Protein AF-A0AAV8WR14-F1 (afdb_monomer_lite)

Foldseek 3Di:
DDDDDDDDDDDDDDDDDDDDDDDDDDDDDDDDDPDDPPVVVVVVVVVVVVVVVPPPPDPPDDDPVLLVVLVVCVVVVHDLVVSCVVSVHDSVVSVVSVVVVVVCVVVPPPDDDVCPVVVVCVVVVNDDDPPPDPPPPPPVVVCVVVVVPD

pLDDT: mean 70.25, std 21.2, range [31.59, 96.5]

InterPro domains:
  IPR007889 DNA binding HTH domain, Psq-type [PF04218] (56-103)
  IPR009057 Homedomain-like superfamily [SSF46689] (56-104)
  IPR050863 Centromere and Transposable Element-Derived Protein [PTHR19303] (62-144)

Radius of gyration: 38.02 Å; chains: 1; bounding box: 43×74×112 Å

Secondary structure (DSSP, 8-state):
-----------------------S------------THHHHHHHHHHHHHHHHHSPPP-----HHHHHHHHHHHHTT--HHHHHHHHT--HHHHHHHHHHHHHHTT-------TTHHHHHHHHTT-------S------GGGGHHHHTT-

Organism: NCBI:txid1586634

Structure (mmCIF, N/CA/C/O backbone):
data_AF-A0AAV8WR14-F1
#
_entry.id   AF-A0AAV8WR14-F1
#
loop_
_atom_site.group_PDB
_atom_site.id
_atom_site.type_symbol
_atom_site.label_atom_id
_atom_site.label_alt_id
_atom_site.label_comp_id
_atom_site.label_asym_id
_atom_site.label_entity_id
_atom_site.label_seq_id
_atom_site.pdbx_PDB_ins_code
_atom_site.Cartn_x
_atom_site.Cartn_y
_atom_site.Cartn_z
_atom_site.occupancy
_atom_site.B_iso_or_equiv
_atom_site.auth_seq_id
_atom_site.auth_comp_id
_atom_site.auth_asym_id
_atom_site.auth_atom_id
_atom_site.pdbx_PDB_model_num
ATOM 1 N N . MET A 1 1 ? 20.691 -4.028 67.041 1.00 38.62 1 MET A N 1
ATOM 2 C CA . MET A 1 1 ? 21.786 -5.002 67.246 1.00 38.62 1 MET A CA 1
ATOM 3 C C . MET A 1 1 ? 21.722 -6.036 66.131 1.00 38.62 1 MET A C 1
ATOM 5 O O . MET A 1 1 ? 20.726 -6.736 66.037 1.00 38.62 1 MET A O 1
ATOM 9 N N . LEU A 1 2 ? 22.739 -6.072 65.267 1.00 38.28 2 LEU A N 1
ATOM 10 C CA . LEU A 1 2 ? 22.958 -7.118 64.261 1.00 38.28 2 LEU A CA 1
ATOM 11 C C . LEU A 1 2 ? 23.514 -8.374 64.942 1.00 38.28 2 LEU A C 1
ATOM 13 O O . LEU A 1 2 ? 24.408 -8.234 65.777 1.00 38.28 2 LEU A O 1
ATOM 17 N N . LYS A 1 3 ? 23.076 -9.572 64.534 1.00 49.06 3 LYS A N 1
ATOM 18 C CA . LYS A 1 3 ? 23.896 -10.791 64.612 1.00 49.06 3 LYS A CA 1
ATOM 19 C C . LYS A 1 3 ? 23.709 -11.650 63.358 1.00 49.06 3 LYS A C 1
ATOM 21 O O . LYS A 1 3 ? 22.641 -11.690 62.762 1.00 49.06 3 LYS A O 1
ATOM 26 N N . VAL A 1 4 ? 24.835 -12.227 62.965 1.00 41.78 4 VAL A N 1
ATOM 27 C CA . VAL A 1 4 ? 25.261 -12.732 61.656 1.00 41.78 4 VAL A CA 1
ATOM 28 C C . VAL A 1 4 ? 24.948 -14.225 61.489 1.00 41.78 4 VAL A C 1
ATOM 30 O O . VAL A 1 4 ? 24.972 -14.971 62.464 1.00 41.78 4 VAL A O 1
ATOM 33 N N . VAL A 1 5 ? 24.695 -14.642 60.244 1.00 44.78 5 VAL A N 1
ATOM 34 C CA . VAL A 1 5 ? 24.546 -16.040 59.783 1.00 44.78 5 VAL A CA 1
ATOM 35 C C . VAL A 1 5 ? 25.920 -16.698 59.602 1.00 44.78 5 VAL A C 1
ATOM 37 O O . VAL A 1 5 ? 26.844 -16.040 59.122 1.00 44.78 5 VAL A O 1
ATOM 40 N N . PRO A 1 6 ? 26.054 -18.003 59.889 1.00 46.69 6 PRO A N 1
ATOM 41 C CA . PRO A 1 6 ? 26.792 -18.857 58.951 1.00 46.69 6 PRO A CA 1
ATOM 42 C C . PRO A 1 6 ? 26.157 -20.247 58.754 1.00 46.69 6 PRO A C 1
ATOM 44 O O . PRO A 1 6 ? 25.561 -20.816 59.665 1.00 46.69 6 PRO A O 1
ATOM 47 N N . GLY A 1 7 ? 26.288 -20.787 57.537 1.00 41.12 7 GLY A N 1
ATOM 48 C CA . GLY A 1 7 ? 25.659 -22.039 57.117 1.00 41.12 7 GLY A CA 1
ATOM 49 C C . GLY A 1 7 ? 26.440 -23.321 57.404 1.00 41.12 7 GLY A C 1
ATOM 50 O O . GLY A 1 7 ? 27.520 -23.306 57.993 1.00 41.12 7 GLY A O 1
ATOM 51 N N . LYS A 1 8 ? 25.902 -24.438 56.898 1.00 41.06 8 LYS A N 1
ATOM 52 C CA . LYS A 1 8 ? 26.669 -25.648 56.589 1.00 41.06 8 LYS A CA 1
ATOM 53 C C . LYS A 1 8 ? 25.937 -26.509 55.551 1.00 41.06 8 LYS A C 1
ATOM 55 O O . LYS A 1 8 ? 24.773 -26.844 55.723 1.00 41.06 8 LYS A O 1
ATOM 60 N N . SER A 1 9 ? 26.657 -26.847 54.487 1.00 48.38 9 SER A N 1
ATOM 61 C CA . SER A 1 9 ? 26.360 -27.858 53.468 1.00 48.38 9 SER A CA 1
ATOM 62 C C . SER A 1 9 ? 27.099 -29.162 53.801 1.00 48.38 9 SER A C 1
ATOM 64 O O . SER A 1 9 ? 28.288 -29.075 54.114 1.00 48.38 9 SER A O 1
ATOM 66 N N . VAL A 1 10 ? 26.450 -30.328 53.691 1.00 38.78 10 VAL A N 1
ATOM 67 C CA . VAL A 1 10 ? 27.058 -31.686 53.655 1.00 38.78 10 VAL A CA 1
ATOM 68 C C . VAL A 1 10 ? 26.057 -32.590 52.904 1.00 38.78 10 VAL A C 1
ATOM 70 O O . VAL A 1 10 ? 24.929 -32.715 53.363 1.00 38.78 10 VAL A O 1
ATOM 73 N N . SER A 1 11 ? 26.240 -32.857 51.607 1.00 32.69 11 SER A N 1
ATOM 74 C CA . SER A 1 11 ? 27.003 -33.931 50.925 1.00 32.69 11 SER A CA 1
ATOM 75 C C . SER A 1 11 ? 26.215 -35.229 50.702 1.00 32.69 11 SER A C 1
ATOM 77 O O . SER A 1 11 ? 25.688 -35.824 51.633 1.00 32.69 11 SER A O 1
ATOM 79 N N . LEU A 1 12 ? 26.186 -35.617 49.422 1.00 44.03 12 LEU A N 1
ATOM 80 C CA . LEU A 1 12 ? 25.760 -36.890 48.844 1.00 44.03 12 LEU A CA 1
ATOM 81 C C . LEU A 1 12 ? 26.592 -38.045 49.412 1.00 44.03 12 LEU A C 1
ATOM 83 O O . LEU A 1 12 ? 27.817 -37.973 49.351 1.00 44.03 12 LEU A O 1
ATOM 87 N N . GLU A 1 13 ? 25.942 -39.119 49.854 1.00 43.88 13 GLU A N 1
ATOM 88 C CA . GLU A 1 13 ? 26.572 -40.437 49.918 1.00 43.88 13 GLU A CA 1
ATOM 89 C C . GLU A 1 13 ? 25.697 -41.472 49.214 1.00 43.88 13 GLU A C 1
ATOM 91 O O . GLU A 1 13 ? 24.483 -41.566 49.401 1.00 43.88 13 GLU A O 1
ATOM 96 N N . GLU A 1 14 ? 26.383 -42.176 48.326 1.00 47.47 14 GLU A N 1
ATOM 97 C CA . GLU A 1 14 ? 25.946 -43.219 47.423 1.00 47.47 14 GLU A CA 1
ATOM 98 C C . GLU A 1 14 ? 25.655 -44.508 48.190 1.00 47.47 14 GLU A C 1
ATOM 100 O O . GLU A 1 14 ? 26.470 -44.959 48.990 1.00 47.47 14 GLU A O 1
ATOM 105 N N . LEU A 1 15 ? 24.561 -45.185 47.843 1.00 31.59 15 LEU A N 1
ATOM 106 C CA . LEU A 1 15 ? 24.485 -46.636 47.970 1.00 31.59 15 LEU A CA 1
ATOM 107 C C . LEU A 1 15 ? 23.869 -47.201 46.691 1.00 31.59 15 LEU A C 1
ATOM 109 O O . LEU A 1 15 ? 22.656 -47.311 46.546 1.00 31.59 15 LEU A O 1
ATOM 113 N N . GLN A 1 16 ? 24.733 -47.566 45.750 1.00 48.53 16 GLN A N 1
ATOM 114 C CA . GLN A 1 16 ? 24.446 -48.674 44.845 1.00 48.53 16 GLN A CA 1
ATOM 115 C C . GLN A 1 16 ? 24.987 -49.944 45.516 1.00 48.53 16 GLN A C 1
ATOM 117 O O . GLN A 1 16 ? 26.147 -49.957 45.932 1.00 48.53 16 GLN A O 1
ATOM 122 N N . PRO A 1 17 ? 24.198 -51.026 45.575 1.00 35.56 17 PRO A N 1
ATOM 123 C CA . PRO A 1 17 ? 24.795 -52.333 45.349 1.00 35.56 17 PRO A CA 1
ATOM 124 C C . PRO A 1 17 ? 24.045 -53.145 44.289 1.00 35.56 17 PRO A C 1
ATOM 126 O O . PRO A 1 17 ? 22.820 -53.195 44.219 1.00 35.56 17 PRO A O 1
ATOM 129 N N . SER A 1 18 ? 24.864 -53.790 43.471 1.00 40.69 18 SER A N 1
ATOM 130 C CA . SER A 1 18 ? 24.586 -54.764 42.424 1.00 40.69 18 SER A CA 1
ATOM 131 C C . SER A 1 18 ? 24.033 -56.104 42.938 1.00 40.69 18 SER A C 1
ATOM 133 O O . SER A 1 18 ? 24.355 -56.527 44.044 1.00 40.69 18 SER A O 1
ATOM 135 N N . SER A 1 19 ? 23.267 -56.815 42.098 1.00 33.91 19 SER A N 1
ATOM 136 C CA . SER A 1 19 ? 23.219 -58.295 41.925 1.00 33.91 19 SER A CA 1
ATOM 137 C C . SER A 1 19 ? 22.009 -58.648 41.037 1.00 33.91 19 SER A C 1
ATOM 139 O O . SER A 1 19 ? 20.894 -58.228 41.301 1.00 33.91 19 SER A O 1
ATOM 141 N N . SER A 1 20 ? 22.229 -59.070 39.790 1.00 33.00 20 SER A N 1
ATOM 142 C CA . SER A 1 20 ? 22.311 -60.464 39.309 1.00 33.00 20 SER A CA 1
ATOM 143 C C . SER A 1 20 ? 20.981 -61.239 39.327 1.00 33.00 20 SER A C 1
ATOM 145 O O . SER A 1 20 ? 20.567 -61.716 40.374 1.00 33.00 20 SER A O 1
ATOM 147 N N . VAL A 1 21 ? 20.412 -61.379 38.119 1.00 45.06 21 VAL A N 1
ATOM 148 C CA . VAL A 1 21 ? 19.758 -62.558 37.505 1.00 45.06 21 VAL A CA 1
ATOM 149 C C . VAL A 1 21 ? 18.844 -63.410 38.395 1.00 45.06 21 VAL A C 1
ATOM 151 O O . VAL A 1 21 ? 19.329 -64.058 39.313 1.00 45.06 21 VAL A O 1
ATOM 154 N N . ASN A 1 22 ? 17.560 -63.504 38.026 1.00 32.09 22 ASN A N 1
ATOM 155 C CA . ASN A 1 22 ? 16.908 -64.755 37.606 1.00 32.09 22 ASN A CA 1
ATOM 156 C C . ASN A 1 22 ? 15.550 -64.445 36.955 1.00 32.09 22 ASN A C 1
ATOM 158 O O . ASN A 1 22 ? 14.766 -63.656 37.480 1.00 32.09 22 ASN A O 1
ATOM 162 N N . ASP A 1 23 ? 15.328 -65.060 35.794 1.00 45.19 23 ASP A N 1
ATOM 163 C CA . ASP A 1 23 ? 14.014 -65.275 35.198 1.00 45.19 23 ASP A CA 1
ATOM 164 C C . ASP A 1 23 ? 13.164 -66.163 36.131 1.00 45.19 23 ASP A C 1
ATOM 166 O O . ASP A 1 23 ? 13.716 -66.900 36.946 1.00 45.19 23 ASP A O 1
ATOM 170 N N . ASP A 1 24 ? 11.842 -66.079 35.972 1.00 41.31 24 ASP A N 1
ATOM 171 C CA . ASP A 1 24 ? 10.770 -66.844 36.640 1.00 41.31 24 ASP A CA 1
ATOM 172 C C . ASP A 1 24 ? 9.966 -66.059 37.698 1.00 41.31 24 ASP A C 1
ATOM 174 O O . ASP A 1 24 ? 10.304 -65.949 38.872 1.00 41.31 24 ASP A O 1
ATOM 178 N N . GLU A 1 25 ? 8.855 -65.504 37.201 1.00 46.94 25 GLU A N 1
ATOM 179 C CA . GLU A 1 25 ? 7.536 -65.419 37.842 1.00 46.94 25 GLU A CA 1
ATOM 180 C C . GLU A 1 25 ? 7.510 -65.255 39.377 1.00 46.94 25 GLU A C 1
ATOM 182 O O . GLU A 1 25 ? 7.430 -66.223 40.132 1.00 46.94 25 GLU A O 1
ATOM 187 N N . ILE A 1 26 ? 7.456 -64.000 39.848 1.00 32.25 26 ILE A N 1
ATOM 188 C CA . ILE A 1 26 ? 7.023 -63.684 41.215 1.00 32.25 26 ILE A CA 1
ATOM 189 C C . ILE A 1 26 ? 5.673 -62.970 41.163 1.00 32.25 26 ILE A C 1
ATOM 191 O O . ILE A 1 26 ? 5.527 -61.846 40.683 1.00 32.25 26 ILE A O 1
ATOM 195 N N . VAL A 1 27 ? 4.695 -63.717 41.667 1.00 38.75 27 VAL A N 1
ATOM 196 C CA . VAL A 1 27 ? 3.314 -63.374 41.996 1.00 38.75 27 VAL A CA 1
ATOM 197 C C . VAL A 1 27 ? 3.204 -61.975 42.605 1.00 38.75 27 VAL A C 1
ATOM 199 O O . VAL A 1 27 ? 3.941 -61.620 43.521 1.00 38.75 27 VAL A O 1
ATOM 202 N N . VAL A 1 28 ? 2.232 -61.205 42.111 1.00 40.69 28 VAL A N 1
ATOM 203 C CA . VAL A 1 28 ? 1.832 -59.898 42.642 1.00 40.69 28 VAL A CA 1
ATOM 204 C C . VAL A 1 28 ? 1.455 -60.047 44.120 1.00 40.69 28 VAL A C 1
ATOM 206 O O . VAL A 1 28 ? 0.348 -60.468 44.445 1.00 40.69 28 VAL A O 1
ATOM 209 N N . SER A 1 29 ? 2.373 -59.707 45.021 1.00 37.53 29 SER A N 1
ATOM 210 C CA . SER A 1 29 ? 2.044 -59.374 46.403 1.00 37.53 29 SER A CA 1
ATOM 211 C C . SER A 1 29 ? 2.039 -57.860 46.524 1.00 37.53 29 SER A C 1
ATOM 213 O O . SER A 1 29 ? 3.070 -57.215 46.321 1.00 37.53 29 SER A O 1
ATOM 215 N N . GLU A 1 30 ? 0.865 -57.316 46.822 1.00 51.00 30 GLU A N 1
ATOM 216 C CA . GLU A 1 30 ? 0.641 -55.913 47.143 1.00 51.00 30 GLU A CA 1
ATOM 217 C C . GLU A 1 30 ? 1.664 -55.453 48.187 1.00 51.00 30 GLU A C 1
ATOM 219 O O . GLU A 1 30 ? 1.605 -55.832 49.354 1.00 51.00 30 GLU A O 1
ATOM 224 N N . HIS A 1 31 ? 2.621 -54.636 47.761 1.00 35.56 31 HIS A N 1
ATOM 225 C CA . HIS A 1 31 ? 3.353 -53.779 48.672 1.00 35.56 31 HIS A CA 1
ATOM 226 C C . HIS A 1 31 ? 3.176 -52.357 48.164 1.00 35.56 31 HIS A C 1
ATOM 228 O O . HIS A 1 31 ? 3.660 -51.992 47.092 1.00 35.56 31 HIS A O 1
ATOM 234 N N . GLU A 1 32 ? 2.397 -51.589 48.921 1.00 53.00 32 GLU A N 1
ATOM 235 C CA . GLU A 1 32 ? 2.171 -50.167 48.713 1.00 53.00 32 GLU A CA 1
ATOM 236 C C . GLU A 1 32 ? 3.516 -49.455 48.526 1.00 53.00 32 GLU A C 1
ATOM 238 O O . GLU A 1 32 ? 4.330 -49.384 49.447 1.00 53.00 32 GLU A O 1
ATOM 243 N N . ASN A 1 33 ? 3.750 -48.930 47.322 1.00 43.41 33 ASN A N 1
ATOM 244 C CA . ASN A 1 33 ? 4.857 -48.027 47.046 1.00 43.41 33 ASN A CA 1
ATOM 245 C C . ASN A 1 33 ? 4.279 -46.618 46.888 1.00 43.41 33 ASN A C 1
ATOM 247 O O . ASN A 1 33 ? 3.875 -46.202 45.804 1.00 43.41 33 ASN A O 1
ATOM 251 N N . VAL A 1 34 ? 4.184 -45.907 48.009 1.00 50.38 34 VAL A N 1
ATOM 252 C CA . VAL A 1 34 ? 3.844 -44.484 48.055 1.00 50.38 34 VAL A CA 1
ATOM 253 C C . VAL A 1 34 ? 5.104 -43.707 47.667 1.00 50.38 34 VAL A C 1
ATOM 255 O O . VAL A 1 34 ? 5.915 -43.356 48.522 1.00 50.38 34 VAL A O 1
ATOM 258 N N . VAL A 1 35 ? 5.294 -43.470 46.368 1.00 44.62 35 VAL A N 1
ATOM 259 C CA . VAL A 1 35 ? 6.286 -42.509 45.861 1.00 44.62 35 VAL A CA 1
ATOM 260 C C . VAL A 1 35 ? 5.550 -41.237 45.441 1.00 44.62 35 VAL A C 1
ATOM 262 O O . VAL A 1 35 ? 4.506 -41.276 44.799 1.00 44.62 35 VAL A O 1
ATOM 265 N N . SER A 1 36 ? 6.076 -40.112 45.913 1.00 45.19 36 SER A N 1
ATOM 266 C CA . SER A 1 36 ? 5.449 -38.799 46.044 1.00 45.19 36 SER A CA 1
ATOM 267 C C . SER A 1 36 ? 4.844 -38.205 44.765 1.00 45.19 36 SER A C 1
ATOM 269 O O . SER A 1 36 ? 5.559 -37.832 43.837 1.00 45.19 36 SER A O 1
ATOM 271 N N . GLU A 1 37 ? 3.539 -37.937 44.812 1.00 51.59 37 GLU A N 1
ATOM 272 C CA . GLU A 1 37 ? 2.714 -37.283 43.777 1.00 51.59 37 GLU A CA 1
ATOM 273 C C . GLU A 1 37 ? 3.140 -35.842 43.402 1.00 51.59 37 GLU A C 1
ATOM 275 O O . GLU A 1 37 ? 2.565 -35.217 42.510 1.00 51.59 37 GLU A O 1
ATOM 280 N N . GLN A 1 38 ? 4.144 -35.270 44.074 1.00 46.97 38 GLN A N 1
ATOM 281 C CA . GLN A 1 38 ? 4.606 -33.904 43.806 1.00 46.97 38 GLN A CA 1
ATOM 282 C C . GLN A 1 38 ? 5.468 -33.786 42.536 1.00 46.97 38 GLN A C 1
ATOM 284 O O . GLN A 1 38 ? 5.563 -32.689 41.979 1.00 46.97 38 GLN A O 1
ATOM 289 N N . GLU A 1 39 ? 6.047 -34.882 42.036 1.00 47.00 39 GLU A N 1
ATOM 290 C CA . GLU A 1 39 ? 6.907 -34.857 40.841 1.00 47.00 39 GLU A CA 1
ATOM 291 C C . GLU A 1 39 ? 6.111 -34.931 39.519 1.00 47.00 39 GLU A C 1
ATOM 293 O O . GLU A 1 39 ? 6.455 -34.242 38.553 1.00 47.00 39 GLU A O 1
ATOM 298 N N . ASP A 1 40 ? 4.965 -35.620 39.491 1.00 47.47 40 ASP A N 1
ATOM 299 C CA . ASP A 1 40 ? 4.126 -35.761 38.284 1.00 47.47 40 ASP A CA 1
ATOM 300 C C . ASP A 1 40 ? 3.372 -34.476 37.901 1.00 47.47 40 ASP A C 1
ATOM 302 O O . ASP A 1 40 ? 3.073 -34.212 36.728 1.00 47.47 40 ASP A O 1
ATOM 306 N N . MET A 1 41 ? 3.100 -33.609 38.878 1.00 41.53 41 MET A N 1
ATOM 307 C CA . MET A 1 41 ? 2.434 -32.329 38.629 1.00 41.53 41 MET A CA 1
ATOM 308 C C . MET A 1 41 ? 3.367 -31.324 37.932 1.00 41.53 41 MET A C 1
ATOM 310 O O . MET A 1 41 ? 2.928 -30.535 37.084 1.00 41.53 41 MET A O 1
ATOM 314 N N . TYR A 1 42 ? 4.665 -31.358 38.253 1.00 44.72 42 TYR A N 1
ATOM 315 C CA . TYR A 1 42 ? 5.648 -30.425 37.699 1.00 44.72 42 TYR A CA 1
ATOM 316 C C . TYR A 1 42 ? 5.958 -30.732 36.222 1.00 44.72 42 TYR A C 1
ATOM 318 O O . TYR A 1 42 ? 6.133 -29.809 35.416 1.00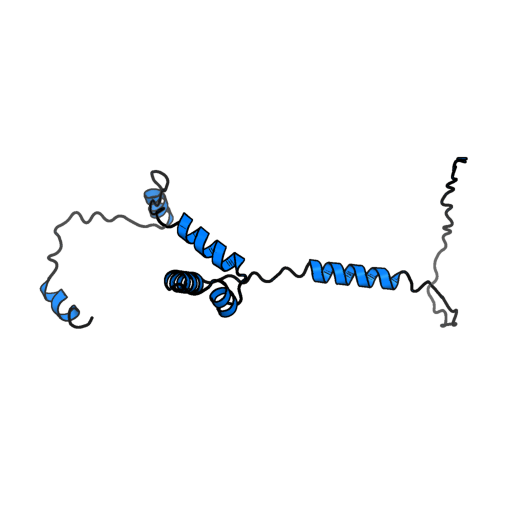 44.72 42 TYR A O 1
ATOM 326 N N . ILE A 1 43 ? 5.909 -32.012 35.834 1.00 52.78 43 ILE A N 1
ATOM 327 C CA . ILE A 1 43 ? 6.060 -32.469 34.443 1.00 52.78 43 ILE A CA 1
ATOM 328 C C . ILE A 1 43 ? 4.878 -32.001 33.583 1.00 52.78 43 ILE A C 1
ATOM 330 O O . ILE A 1 43 ? 5.084 -31.495 32.476 1.00 52.78 43 ILE A O 1
ATOM 334 N N . ASN A 1 44 ? 3.644 -32.069 34.090 1.00 53.25 44 ASN A N 1
ATOM 335 C CA . ASN A 1 44 ? 2.467 -31.659 33.321 1.00 53.25 44 ASN A CA 1
ATOM 336 C C . ASN A 1 44 ? 2.456 -30.148 33.037 1.00 53.25 44 ASN A C 1
ATOM 338 O O . ASN A 1 44 ? 2.279 -29.728 31.892 1.00 53.25 44 ASN A O 1
ATOM 342 N N . ILE A 1 45 ? 2.731 -29.306 34.036 1.00 59.38 45 ILE A N 1
ATOM 343 C CA . ILE A 1 45 ? 2.718 -27.844 33.851 1.00 59.38 45 ILE A CA 1
ATOM 344 C C . ILE A 1 45 ? 3.823 -27.392 32.888 1.00 59.38 45 ILE A C 1
ATOM 346 O O . ILE A 1 45 ? 3.576 -26.526 32.042 1.00 59.38 45 ILE A O 1
ATOM 350 N N . HIS A 1 46 ? 5.026 -27.972 32.977 1.00 57.41 46 HIS A N 1
ATOM 351 C CA . HIS A 1 46 ? 6.119 -27.637 32.064 1.00 57.41 46 HIS A CA 1
ATOM 352 C C . HIS A 1 46 ? 5.761 -28.027 30.629 1.00 57.41 46 HIS A C 1
ATOM 354 O O . HIS A 1 46 ? 5.857 -27.199 29.724 1.00 57.41 46 HIS A O 1
ATOM 360 N N . THR A 1 47 ? 5.245 -29.240 30.437 1.00 61.19 47 THR A N 1
ATOM 361 C CA . THR A 1 47 ? 4.863 -29.756 29.117 1.00 61.19 47 THR A CA 1
ATOM 362 C C . THR A 1 47 ? 3.742 -28.926 28.477 1.00 61.19 47 THR A C 1
ATOM 364 O O . THR A 1 47 ? 3.877 -28.501 27.328 1.00 61.19 47 THR A O 1
ATOM 367 N N . TYR A 1 48 ? 2.679 -28.584 29.220 1.00 59.59 48 TYR A N 1
ATOM 368 C CA . TYR A 1 48 ? 1.585 -27.738 28.714 1.00 59.59 48 TYR A CA 1
ATOM 369 C C . TYR A 1 48 ? 2.024 -26.297 28.445 1.00 59.59 48 TYR A C 1
ATOM 371 O O . TYR A 1 48 ? 1.653 -25.712 27.424 1.00 59.59 48 TYR A O 1
ATOM 379 N N . LYS A 1 49 ? 2.853 -25.716 29.317 1.00 66.12 49 LYS A N 1
ATOM 380 C CA . LYS A 1 49 ? 3.393 -24.369 29.113 1.00 66.12 49 LYS A CA 1
ATOM 381 C C . LYS A 1 49 ? 4.290 -24.326 27.875 1.00 66.12 49 LYS A C 1
ATOM 383 O O . LYS A 1 49 ? 4.148 -23.407 27.073 1.00 66.12 49 LYS A O 1
ATOM 388 N N . TYR A 1 50 ? 5.138 -25.333 27.662 1.00 59.88 50 TYR A N 1
ATOM 389 C CA . TYR A 1 50 ? 5.951 -25.447 26.449 1.00 59.88 50 TYR A CA 1
ATOM 390 C C . TYR A 1 50 ? 5.098 -25.652 25.195 1.00 59.88 50 TYR A C 1
ATOM 392 O O . TYR A 1 50 ? 5.328 -24.970 24.201 1.00 59.88 50 TYR A O 1
ATOM 400 N N . PHE A 1 51 ? 4.063 -26.490 25.238 1.00 61.81 51 PHE A N 1
ATOM 401 C CA . PHE A 1 51 ? 3.164 -26.716 24.100 1.00 61.81 51 PHE A CA 1
ATOM 402 C C . PHE A 1 51 ? 2.377 -25.455 23.688 1.00 61.81 51 PHE A C 1
ATOM 404 O O . PHE A 1 51 ? 2.259 -25.148 22.497 1.00 61.81 51 PHE A O 1
ATOM 411 N N . ILE A 1 52 ? 1.903 -24.672 24.663 1.00 67.75 52 ILE A N 1
ATOM 412 C CA . ILE A 1 52 ? 1.236 -23.380 24.430 1.00 67.75 52 ILE A CA 1
ATOM 413 C C . ILE A 1 52 ? 2.226 -22.338 23.878 1.00 67.75 52 ILE A C 1
ATOM 415 O O . ILE A 1 52 ? 1.882 -21.587 22.965 1.00 67.75 52 ILE A O 1
ATOM 419 N N . ILE A 1 53 ? 3.466 -22.311 24.380 1.00 65.56 53 ILE A N 1
ATOM 420 C CA . ILE A 1 53 ? 4.526 -21.396 23.919 1.00 65.56 53 ILE A CA 1
ATOM 421 C C . ILE A 1 53 ? 5.040 -21.779 22.513 1.00 65.56 53 ILE A C 1
ATOM 423 O O . ILE A 1 53 ? 5.415 -20.900 21.735 1.00 65.56 53 ILE A O 1
ATOM 427 N N . MET A 1 54 ? 5.028 -23.069 22.162 1.00 62.50 54 MET A N 1
ATOM 428 C CA . MET A 1 54 ? 5.546 -23.618 20.899 1.00 62.50 54 MET A CA 1
ATOM 429 C C . MET A 1 54 ? 4.499 -23.786 19.793 1.00 62.50 54 MET A C 1
ATOM 431 O O . MET A 1 54 ? 4.883 -24.023 18.643 1.00 62.50 54 MET A O 1
ATOM 435 N N . SER A 1 55 ? 3.204 -23.628 20.089 1.00 63.59 55 SER A N 1
ATOM 436 C CA . SER A 1 55 ? 2.163 -23.473 19.067 1.00 63.59 55 SER A CA 1
ATOM 437 C C . SER A 1 55 ? 2.398 -22.169 18.309 1.00 63.59 55 SER A C 1
ATOM 439 O O . SER A 1 55 ? 1.820 -21.121 18.606 1.00 63.59 55 SER A O 1
ATOM 441 N N . LYS A 1 56 ? 3.310 -22.220 17.330 1.00 61.28 56 LYS A N 1
ATOM 442 C CA . LYS A 1 56 ? 3.610 -21.116 16.420 1.00 61.28 56 LYS A CA 1
ATOM 443 C C . LYS A 1 56 ? 2.289 -20.565 15.899 1.00 61.28 56 LYS A C 1
ATOM 445 O O . LYS A 1 56 ? 1.509 -21.286 15.277 1.00 61.28 56 LYS A O 1
ATOM 450 N N . ARG A 1 57 ? 2.049 -19.274 16.152 1.00 62.91 57 ARG A N 1
ATOM 451 C CA . ARG A 1 57 ? 0.888 -18.568 15.606 1.00 62.91 57 ARG A CA 1
ATOM 452 C C . ARG A 1 57 ? 0.871 -18.797 14.102 1.00 62.91 57 ARG A C 1
ATOM 454 O O . ARG A 1 57 ? 1.863 -18.522 13.426 1.00 62.91 57 ARG A O 1
ATOM 461 N N . LYS A 1 58 ? -0.247 -19.309 13.588 1.00 64.88 58 LYS A N 1
ATOM 462 C CA . LYS A 1 58 ? -0.444 -19.424 12.146 1.00 64.88 58 LYS A CA 1
ATOM 463 C C . LYS A 1 58 ? -0.291 -18.025 11.558 1.00 64.88 58 LYS A C 1
ATOM 465 O O . LYS A 1 58 ? -0.971 -17.093 11.985 1.00 64.88 58 LYS A O 1
ATOM 470 N N . HIS A 1 59 ? 0.655 -17.869 10.640 1.00 63.62 59 HIS A N 1
ATOM 471 C CA . HIS A 1 59 ? 0.850 -16.601 9.961 1.00 63.62 59 HIS A CA 1
ATOM 472 C C . HIS A 1 59 ? -0.345 -16.382 9.034 1.00 63.62 59 HIS A C 1
ATOM 474 O O . HIS A 1 59 ? -0.506 -17.108 8.052 1.00 63.62 59 HIS A O 1
ATOM 480 N N . ASN A 1 60 ? -1.202 -15.418 9.374 1.00 65.31 60 ASN A N 1
ATOM 481 C CA . ASN A 1 60 ? -2.310 -15.029 8.515 1.00 65.31 60 ASN A CA 1
ATOM 482 C C . ASN A 1 60 ? -1.743 -14.184 7.367 1.00 65.31 60 ASN A C 1
ATOM 484 O O . ASN A 1 60 ? -1.567 -12.970 7.488 1.00 65.31 60 ASN A O 1
ATOM 488 N N . THR A 1 61 ? -1.327 -14.858 6.296 1.00 73.50 61 THR A N 1
ATOM 489 C CA . THR A 1 61 ? -0.708 -14.207 5.141 1.00 73.50 61 THR A CA 1
ATOM 490 C C . THR A 1 61 ? -1.794 -13.539 4.313 1.00 73.50 61 THR A C 1
ATOM 492 O O . THR A 1 61 ? -2.498 -14.217 3.575 1.00 73.50 61 THR A O 1
ATOM 495 N N . LEU A 1 62 ? -1.901 -12.214 4.408 1.00 79.75 62 LEU A N 1
ATOM 496 C CA . LEU A 1 62 ? -2.765 -11.440 3.519 1.00 79.75 62 LEU A CA 1
ATOM 497 C C . LEU A 1 62 ? -2.312 -11.599 2.062 1.00 79.75 62 LEU A C 1
ATOM 499 O O . LEU A 1 62 ? -1.140 -11.336 1.746 1.00 79.75 62 LEU A O 1
ATOM 503 N N . ASN A 1 63 ? -3.240 -11.976 1.184 1.00 89.00 63 ASN A N 1
ATOM 504 C CA . ASN A 1 63 ? -3.016 -12.016 -0.258 1.00 89.00 63 ASN A CA 1
ATOM 505 C C . ASN A 1 63 ? -2.766 -10.593 -0.797 1.00 89.00 63 ASN A C 1
ATOM 507 O O . ASN A 1 63 ? -3.189 -9.593 -0.211 1.00 89.00 63 ASN A O 1
ATOM 511 N N . LEU A 1 64 ? -2.097 -10.490 -1.946 1.00 87.69 64 LEU A N 1
ATOM 512 C CA . LEU A 1 64 ? -1.910 -9.230 -2.666 1.00 87.69 64 LEU A CA 1
ATOM 513 C C . LEU A 1 64 ? -3.247 -8.518 -2.911 1.00 87.69 64 LEU A C 1
ATOM 515 O O . LEU A 1 64 ? -3.345 -7.315 -2.686 1.00 87.69 64 LEU A O 1
ATOM 519 N N . GLU A 1 65 ? -4.290 -9.258 -3.291 1.00 90.25 65 GLU A N 1
ATOM 520 C CA . GLU A 1 65 ? -5.622 -8.691 -3.523 1.00 90.25 65 GLU A CA 1
ATOM 521 C C . GLU A 1 65 ? -6.217 -8.054 -2.255 1.00 90.25 65 GLU A C 1
ATOM 523 O O . GLU A 1 65 ? -6.758 -6.949 -2.297 1.00 90.25 65 GLU A O 1
ATOM 528 N N . GLU A 1 66 ? -6.082 -8.721 -1.109 1.00 92.56 66 GLU A N 1
ATOM 529 C CA . GLU A 1 66 ? -6.585 -8.224 0.175 1.00 92.56 66 GLU A CA 1
ATOM 530 C C . GLU A 1 66 ? -5.834 -6.967 0.610 1.00 92.56 66 GLU A C 1
ATOM 532 O O . GLU A 1 66 ? -6.458 -5.994 1.033 1.00 92.56 66 GLU A O 1
ATOM 537 N N . LYS A 1 67 ? -4.507 -6.939 0.430 1.00 92.56 67 LYS A N 1
ATOM 538 C CA . LYS A 1 67 ? -3.690 -5.746 0.697 1.00 92.56 67 LYS A CA 1
ATOM 539 C C . LYS A 1 67 ? -4.129 -4.558 -0.161 1.00 92.56 67 LYS A C 1
ATOM 541 O O . LYS A 1 67 ? -4.246 -3.454 0.362 1.00 92.56 67 LYS A O 1
ATOM 546 N N . VAL A 1 68 ? -4.438 -4.776 -1.442 1.00 93.12 68 VAL A N 1
ATOM 547 C CA . VAL A 1 68 ? -4.956 -3.718 -2.330 1.00 93.12 68 VAL A CA 1
ATOM 548 C C . VAL A 1 68 ? -6.324 -3.219 -1.863 1.00 93.12 68 VAL A C 1
ATOM 550 O O . VAL A 1 68 ? -6.559 -2.011 -1.836 1.00 93.12 68 VAL A O 1
ATOM 553 N N . LYS A 1 69 ? -7.231 -4.115 -1.457 1.00 95.50 69 LYS A N 1
ATOM 554 C CA . LYS A 1 69 ? -8.543 -3.711 -0.923 1.00 95.50 69 LYS A CA 1
ATOM 555 C C . LYS A 1 69 ? -8.405 -2.911 0.377 1.00 95.50 69 LYS A C 1
ATOM 557 O O . LYS A 1 69 ? -9.108 -1.919 0.542 1.00 95.50 69 LYS A O 1
ATOM 562 N N . ILE A 1 70 ? -7.489 -3.299 1.266 1.00 95.31 70 ILE A N 1
ATOM 563 C CA . ILE A 1 70 ? -7.171 -2.554 2.494 1.00 95.31 70 ILE A CA 1
ATOM 564 C C . ILE A 1 70 ? -6.706 -1.129 2.165 1.00 95.31 70 ILE A C 1
ATOM 566 O O . ILE A 1 70 ? -7.220 -0.182 2.752 1.00 95.31 70 ILE A O 1
ATOM 570 N N . LEU A 1 71 ? -5.790 -0.961 1.205 1.00 94.38 71 LEU A N 1
ATOM 571 C CA . LEU A 1 71 ? -5.287 0.359 0.805 1.00 94.38 71 LEU A CA 1
ATOM 572 C C . LEU A 1 71 ? -6.399 1.268 0.263 1.00 94.38 71 LEU A C 1
ATOM 574 O O . LEU A 1 71 ? -6.514 2.408 0.702 1.00 94.38 71 LEU A O 1
ATOM 578 N N . LYS A 1 72 ? -7.282 0.743 -0.594 1.00 95.19 72 LYS A N 1
ATOM 579 C CA . LYS A 1 72 ? -8.440 1.501 -1.103 1.00 95.19 72 LYS A CA 1
ATOM 580 C C . LYS A 1 72 ? -9.361 1.989 0.020 1.00 95.19 72 LYS A C 1
ATOM 582 O O . LYS A 1 72 ? -9.859 3.109 -0.027 1.00 95.19 72 LYS A O 1
ATOM 587 N N . LEU A 1 73 ? -9.587 1.160 1.040 1.00 95.50 73 LEU A N 1
ATOM 588 C CA . LEU A 1 73 ? -10.420 1.535 2.186 1.00 95.50 73 LEU A CA 1
ATOM 589 C C . LEU A 1 73 ? -9.755 2.622 3.041 1.00 95.50 73 LEU A C 1
ATOM 591 O O . LEU A 1 73 ? -10.426 3.562 3.468 1.00 95.50 73 LEU A O 1
ATOM 595 N N . ILE A 1 74 ? -8.433 2.551 3.215 1.00 95.38 74 ILE A N 1
ATOM 596 C CA . ILE A 1 74 ? -7.648 3.608 3.868 1.00 95.38 74 ILE A CA 1
ATOM 597 C C . ILE A 1 74 ? -7.774 4.934 3.105 1.00 95.38 74 ILE A C 1
ATOM 599 O O . ILE A 1 74 ? -7.992 5.971 3.730 1.00 95.38 74 ILE A O 1
ATOM 603 N N . GLU A 1 75 ? -7.661 4.910 1.776 1.00 93.12 75 GLU A N 1
ATOM 604 C CA . GLU A 1 75 ? -7.800 6.100 0.922 1.00 93.12 75 GLU A CA 1
ATOM 605 C C . GLU A 1 75 ? -9.212 6.693 0.978 1.00 93.12 75 GLU A C 1
ATOM 607 O O . GLU A 1 75 ? -9.368 7.911 0.995 1.00 93.12 75 GLU A O 1
ATOM 612 N N . SER A 1 76 ? -10.240 5.846 1.094 1.00 94.56 76 SER A N 1
ATOM 613 C CA . SER A 1 76 ? -11.631 6.284 1.277 1.00 94.56 76 SER A CA 1
ATOM 614 C C . SER A 1 76 ? -11.925 6.903 2.655 1.00 94.56 76 SER A C 1
ATOM 616 O O . SER A 1 76 ? -13.036 7.374 2.890 1.00 94.56 76 SER A O 1
ATOM 618 N N . GLY A 1 77 ? -10.944 6.915 3.568 1.00 94.00 77 GLY A N 1
ATOM 619 C CA . GLY A 1 77 ? -11.066 7.487 4.911 1.00 94.00 77 GLY A CA 1
ATOM 620 C C . GLY A 1 77 ? -11.661 6.536 5.953 1.00 94.00 77 GLY A C 1
ATOM 621 O O . GLY A 1 77 ? -12.005 6.966 7.056 1.00 94.00 77 GLY A O 1
ATOM 622 N N . GLU A 1 78 ? -11.785 5.244 5.638 1.00 95.62 78 GLU A N 1
ATOM 623 C CA . GLU A 1 78 ? -12.295 4.247 6.576 1.00 95.62 78 GLU A CA 1
ATOM 624 C C . GLU A 1 78 ? -11.311 4.055 7.748 1.00 95.62 78 GLU A C 1
ATOM 626 O O . GLU A 1 78 ? -10.086 4.056 7.589 1.00 95.62 78 GLU A O 1
ATOM 631 N N . SER A 1 79 ? -11.836 3.908 8.968 1.00 96.38 79 SER A N 1
ATOM 632 C CA . SER A 1 79 ? -10.976 3.819 10.151 1.00 96.38 79 SER A CA 1
ATOM 633 C C . SER A 1 79 ? -10.176 2.513 10.174 1.00 96.38 79 SER A C 1
ATOM 635 O O . SER A 1 79 ? -10.683 1.435 9.857 1.00 96.38 79 SER A O 1
ATOM 637 N N . PHE A 1 80 ? -8.935 2.569 10.665 1.00 95.31 80 PHE A N 1
ATOM 638 C CA . PHE A 1 80 ? -8.085 1.374 10.773 1.00 95.31 80 PHE A CA 1
ATOM 639 C C . PHE A 1 80 ? -8.684 0.311 11.699 1.00 95.31 80 PHE A C 1
ATOM 641 O O . PHE A 1 80 ? -8.368 -0.866 11.562 1.00 95.31 80 PHE A O 1
ATOM 648 N N . ALA A 1 81 ? -9.544 0.715 12.641 1.00 95.75 81 ALA A N 1
ATOM 649 C CA . ALA A 1 81 ? -10.281 -0.205 13.499 1.00 95.75 81 ALA A CA 1
ATOM 650 C C . ALA A 1 81 ? -11.254 -1.068 12.692 1.00 95.75 81 ALA A C 1
ATOM 652 O O . ALA A 1 81 ? -11.228 -2.289 12.818 1.00 95.75 81 ALA A O 1
ATOM 653 N N . ASN A 1 82 ? -12.051 -0.437 11.832 1.00 95.56 82 ASN A N 1
ATOM 654 C CA . ASN A 1 82 ? -13.056 -1.128 11.030 1.00 95.56 82 ASN A CA 1
ATOM 655 C C 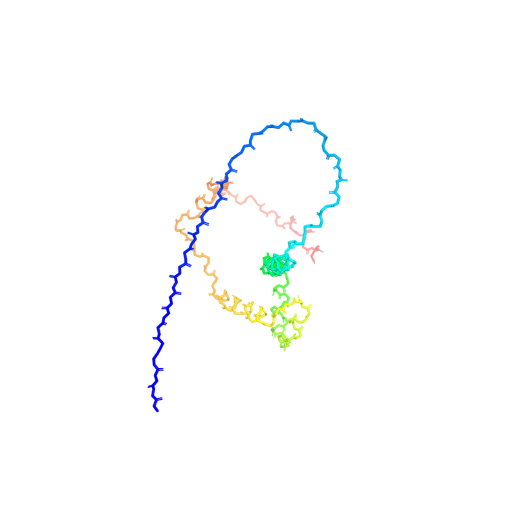. ASN A 1 82 ? -12.397 -2.051 10.004 1.00 95.56 82 ASN A C 1
ATOM 657 O O . ASN A 1 82 ? -12.813 -3.197 9.848 1.00 95.56 82 ASN A O 1
ATOM 661 N N . ILE A 1 83 ? -11.317 -1.589 9.372 1.00 96.06 83 ILE A N 1
ATOM 662 C CA . ILE A 1 83 ? -10.535 -2.390 8.425 1.00 96.06 83 ILE A CA 1
ATOM 663 C C . ILE A 1 83 ? -9.918 -3.605 9.133 1.00 96.06 83 ILE A C 1
ATOM 665 O O . ILE A 1 83 ? -10.046 -4.731 8.660 1.00 96.06 83 ILE A O 1
ATOM 669 N N . ALA A 1 84 ? -9.293 -3.403 10.296 1.00 94.69 84 ALA A N 1
ATOM 670 C CA . ALA A 1 84 ? -8.708 -4.483 11.089 1.00 94.69 84 ALA A CA 1
ATOM 671 C C . ALA A 1 84 ? -9.743 -5.568 11.429 1.00 94.69 84 ALA A C 1
ATOM 673 O 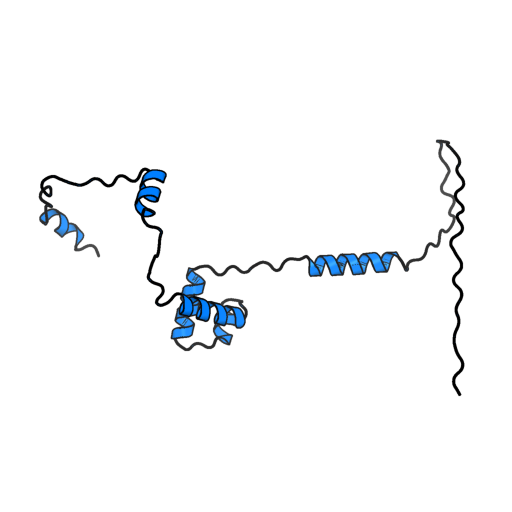O . ALA A 1 84 ? -9.503 -6.752 11.187 1.00 94.69 84 ALA A O 1
ATOM 674 N N . SER A 1 85 ? -10.921 -5.156 11.906 1.00 94.50 85 SER A N 1
ATOM 675 C CA . SER A 1 85 ? -12.030 -6.067 12.198 1.00 94.50 85 SER A CA 1
ATOM 676 C C . SER A 1 85 ? -12.544 -6.791 10.949 1.00 94.50 85 SER A C 1
ATOM 678 O O . SER A 1 85 ? -12.784 -7.993 11.011 1.00 94.50 85 SER A O 1
ATOM 680 N N . LYS A 1 86 ? -12.663 -6.098 9.809 1.00 93.69 86 LYS A N 1
ATOM 681 C CA . LYS A 1 86 ? -13.172 -6.659 8.545 1.00 93.69 86 LYS A CA 1
ATOM 682 C C . LYS A 1 86 ? -12.278 -7.754 7.962 1.00 93.69 86 LYS A C 1
ATOM 684 O O . LYS A 1 86 ? -12.794 -8.724 7.418 1.00 93.69 86 LYS A O 1
ATOM 689 N N . TYR A 1 87 ? -10.960 -7.602 8.075 1.00 92.19 87 TYR A N 1
ATOM 690 C CA . TYR A 1 87 ? -9.986 -8.556 7.530 1.00 92.19 87 TYR A CA 1
ATOM 691 C C . TYR A 1 87 ? -9.400 -9.502 8.589 1.00 92.19 87 TYR A C 1
ATOM 693 O O . TYR A 1 87 ? -8.516 -10.296 8.277 1.00 92.19 87 TYR A O 1
ATOM 701 N N . GLY A 1 88 ? -9.860 -9.432 9.845 1.00 90.75 88 GLY A N 1
ATOM 702 C CA . GLY A 1 88 ? -9.352 -10.280 10.928 1.00 90.75 88 GLY A CA 1
ATOM 703 C C . GLY A 1 88 ? -7.859 -10.072 11.210 1.00 90.75 88 GLY A C 1
ATOM 704 O O . GLY A 1 88 ? -7.138 -11.027 11.504 1.00 90.75 88 GLY A O 1
ATOM 705 N N . VAL A 1 89 ? -7.374 -8.834 11.087 1.00 90.50 89 VAL A N 1
ATOM 706 C CA . VAL A 1 89 ? -5.964 -8.470 11.293 1.00 90.50 89 VAL A CA 1
ATOM 707 C C . VAL A 1 89 ? -5.805 -7.463 12.421 1.00 90.50 89 VAL A C 1
ATOM 709 O O . VAL A 1 89 ? -6.742 -6.770 12.802 1.00 90.50 89 VAL A O 1
ATOM 712 N N . GLY A 1 90 ? -4.598 -7.359 12.975 1.00 93.06 90 GLY A N 1
ATOM 713 C CA . GLY A 1 90 ? -4.303 -6.335 13.972 1.00 93.06 90 GLY A CA 1
ATOM 714 C C . GLY A 1 90 ? -4.318 -4.933 13.357 1.00 93.06 90 GLY A C 1
ATOM 715 O O . GLY A 1 90 ? -3.884 -4.740 12.222 1.00 93.06 90 GLY A O 1
ATOM 716 N N . LYS A 1 91 ? -4.729 -3.919 14.133 1.00 95.06 91 LYS A N 1
ATOM 717 C CA . LYS A 1 91 ? -4.587 -2.500 13.739 1.00 95.06 91 LYS A CA 1
ATOM 718 C C . LYS A 1 91 ? -3.152 -2.149 13.327 1.00 95.06 91 LYS A C 1
ATOM 720 O O . LYS A 1 91 ? -2.959 -1.361 12.406 1.00 95.06 91 LYS A O 1
ATOM 725 N N . SER A 1 92 ? -2.160 -2.743 13.994 1.00 94.12 92 SER A N 1
ATOM 726 C CA . SER A 1 92 ? -0.743 -2.602 13.646 1.00 94.12 92 SER A CA 1
ATOM 727 C C . SER A 1 92 ? -0.459 -3.082 12.226 1.00 94.12 92 SER A C 1
ATOM 729 O O . SER A 1 92 ? 0.153 -2.348 11.464 1.00 94.12 92 SER A O 1
ATOM 731 N N . THR A 1 93 ? -0.988 -4.244 11.835 1.00 93.88 93 THR A N 1
ATOM 732 C CA . THR A 1 93 ? -0.840 -4.803 10.486 1.00 93.88 93 THR A CA 1
ATOM 733 C C . THR A 1 93 ? -1.397 -3.862 9.420 1.00 93.88 93 THR A C 1
ATOM 735 O O . THR A 1 93 ? -0.738 -3.636 8.412 1.00 93.88 93 THR A O 1
ATOM 738 N N . VAL A 1 94 ? -2.569 -3.258 9.651 1.00 94.81 94 VAL A N 1
ATOM 739 C CA . VAL A 1 94 ? -3.145 -2.251 8.736 1.00 94.81 94 VAL A CA 1
ATOM 740 C C . VAL A 1 94 ? -2.213 -1.041 8.593 1.00 94.81 94 VAL A C 1
ATOM 742 O O . VAL A 1 94 ? -1.959 -0.576 7.483 1.00 94.81 94 VAL A O 1
ATOM 745 N N . GLY A 1 95 ? -1.649 -0.565 9.707 1.00 95.25 95 GLY A N 1
ATOM 746 C CA . GLY A 1 95 ? -0.678 0.529 9.705 1.00 95.25 95 GLY A CA 1
ATOM 747 C C . GLY A 1 95 ? 0.639 0.176 9.008 1.00 95.25 95 GLY A C 1
ATOM 748 O O . GLY A 1 95 ? 1.191 1.006 8.289 1.00 95.25 95 GLY A O 1
ATOM 749 N N . ASP A 1 96 ? 1.132 -1.047 9.182 1.00 94.25 96 ASP A N 1
ATOM 750 C CA . ASP A 1 96 ? 2.353 -1.519 8.532 1.00 94.25 96 ASP A CA 1
ATOM 751 C C . ASP A 1 96 ? 2.156 -1.676 7.022 1.00 94.25 96 ASP A C 1
ATOM 753 O O . ASP A 1 96 ? 3.033 -1.275 6.266 1.00 94.25 96 ASP A O 1
ATOM 757 N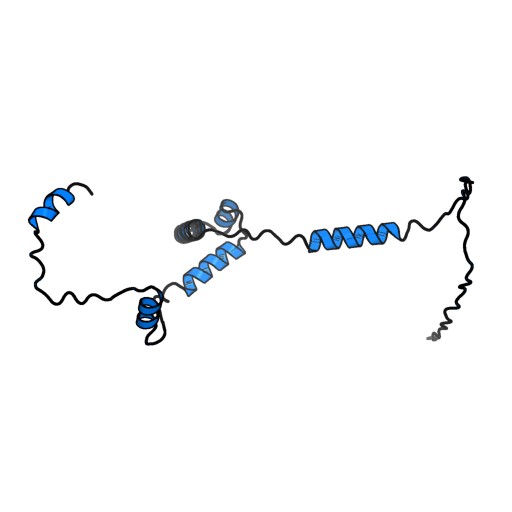 N . ILE A 1 97 ? 0.988 -2.150 6.569 1.00 93.56 97 ILE A N 1
ATOM 758 C CA . ILE A 1 97 ? 0.631 -2.203 5.140 1.00 93.56 97 ILE A CA 1
ATOM 759 C C . ILE A 1 97 ? 0.668 -0.808 4.516 1.00 93.56 97 ILE A C 1
ATOM 761 O O . ILE A 1 97 ? 1.240 -0.647 3.440 1.00 93.56 97 ILE A O 1
ATOM 765 N N . LYS A 1 98 ? 0.106 0.198 5.198 1.00 94.19 98 LYS A N 1
ATOM 766 C CA . LYS A 1 98 ? 0.161 1.588 4.730 1.00 94.19 98 LYS A CA 1
ATOM 767 C C . LYS A 1 98 ? 1.605 2.078 4.612 1.00 94.19 98 LYS A C 1
ATOM 769 O O . LYS A 1 98 ? 2.015 2.525 3.552 1.00 94.19 98 LYS A O 1
ATOM 774 N N . LYS A 1 99 ? 2.407 1.911 5.669 1.00 92.50 99 LYS A N 1
ATOM 775 C CA . LYS A 1 99 ? 3.828 2.304 5.655 1.00 92.50 99 LYS A CA 1
ATOM 776 C C . LYS A 1 99 ? 4.615 1.588 4.560 1.00 92.50 99 LYS A C 1
ATOM 778 O O . LYS A 1 99 ? 5.515 2.173 3.969 1.00 92.50 99 LYS A O 1
ATOM 783 N N . GLU A 1 100 ? 4.335 0.309 4.331 1.00 88.69 100 GLU A N 1
ATOM 784 C CA . GLU A 1 100 ? 4.986 -0.473 3.284 1.00 88.69 100 GLU A CA 1
ATOM 785 C C . GLU A 1 100 ? 4.614 0.060 1.897 1.00 88.69 100 GLU A C 1
ATOM 787 O O . GLU A 1 100 ? 5.479 0.163 1.032 1.00 88.69 100 GLU A O 1
ATOM 792 N N . GLN A 1 101 ? 3.359 0.460 1.686 1.00 87.75 101 GLN A N 1
ATOM 793 C CA . GLN A 1 101 ? 2.931 1.116 0.453 1.00 87.75 101 GLN A CA 1
ATOM 794 C C . GLN A 1 101 ? 3.591 2.491 0.281 1.00 87.75 101 GLN A C 1
ATOM 796 O O . GLN A 1 101 ? 4.189 2.715 -0.768 1.00 87.75 101 GLN A O 1
ATOM 801 N N . ASP A 1 102 ? 3.604 3.347 1.303 1.00 86.44 102 ASP A N 1
ATOM 802 C CA . ASP A 1 102 ? 4.268 4.661 1.260 1.00 86.44 102 ASP A CA 1
ATOM 803 C C . ASP A 1 102 ? 5.772 4.544 0.936 1.00 86.44 102 ASP A C 1
ATOM 805 O O . ASP A 1 102 ? 6.329 5.362 0.211 1.00 86.44 102 ASP A O 1
ATOM 809 N N . LYS A 1 103 ? 6.452 3.499 1.432 1.00 86.00 103 LYS A N 1
ATOM 810 C CA . LYS A 1 103 ? 7.869 3.231 1.112 1.00 86.00 103 LYS A CA 1
ATOM 811 C C . LYS A 1 103 ? 8.103 2.824 -0.341 1.00 86.00 103 LYS A C 1
ATOM 813 O O . LYS A 1 103 ? 9.246 2.933 -0.795 1.00 86.00 103 LYS A O 1
ATOM 818 N N . ASN A 1 104 ? 7.102 2.237 -0.989 1.00 76.88 104 ASN A N 1
ATOM 819 C CA . ASN A 1 104 ? 7.192 1.695 -2.344 1.00 76.88 104 ASN A CA 1
ATOM 820 C C . ASN A 1 104 ? 6.605 2.660 -3.387 1.00 76.88 104 ASN A C 1
ATOM 822 O O . ASN A 1 104 ? 7.024 2.628 -4.541 1.00 76.88 104 ASN A O 1
ATOM 826 N N . ILE A 1 105 ? 5.688 3.545 -2.991 1.00 76.00 105 ILE A N 1
ATOM 827 C CA . ILE A 1 105 ? 5.219 4.661 -3.814 1.00 76.00 105 ILE A CA 1
ATOM 828 C C . ILE A 1 105 ? 6.383 5.619 -4.069 1.00 76.00 105 ILE A C 1
ATOM 830 O O . ILE A 1 105 ? 7.003 6.125 -3.139 1.00 76.00 105 ILE A O 1
ATOM 834 N N . GLY A 1 106 ? 6.716 5.820 -5.344 1.00 67.88 106 GLY A N 1
ATOM 835 C CA . GLY A 1 106 ? 7.880 6.607 -5.764 1.00 67.88 106 GLY A CA 1
ATOM 836 C C . GLY A 1 106 ? 9.205 5.831 -5.792 1.00 67.88 106 GLY A C 1
ATOM 837 O O . GLY A 1 106 ? 10.258 6.434 -5.985 1.00 67.88 106 GLY A O 1
ATOM 838 N N . LYS A 1 107 ? 9.187 4.505 -5.573 1.00 69.44 107 LYS A N 1
ATOM 839 C CA . LYS A 1 107 ? 10.301 3.593 -5.902 1.00 69.44 107 LYS A CA 1
ATOM 840 C C . LYS A 1 107 ? 9.972 2.789 -7.157 1.00 69.44 107 LYS A C 1
ATOM 842 O O . LYS A 1 107 ? 9.938 1.561 -7.154 1.00 69.44 107 LYS A O 1
ATOM 847 N N . ASP A 1 108 ? 9.701 3.505 -8.228 1.00 66.56 108 ASP A N 1
ATOM 848 C CA . ASP A 1 108 ? 9.423 2.995 -9.568 1.00 66.56 108 ASP A CA 1
ATOM 849 C C . ASP A 1 108 ? 10.705 2.648 -10.347 1.00 66.56 108 ASP A C 1
ATOM 851 O O . ASP A 1 108 ? 10.656 1.976 -11.381 1.00 66.56 108 ASP A O 1
ATOM 855 N N . ASP A 1 109 ? 11.872 2.976 -9.792 1.00 74.50 109 ASP A N 1
ATOM 856 C CA . ASP A 1 109 ? 13.159 2.583 -10.348 1.00 74.50 109 ASP A CA 1
ATOM 857 C C . ASP A 1 109 ? 13.423 1.094 -10.099 1.00 74.50 109 ASP A C 1
ATOM 859 O O . ASP A 1 109 ? 14.056 0.689 -9.115 1.00 74.50 109 ASP A O 1
ATOM 863 N N . PHE A 1 110 ? 12.990 0.250 -11.037 1.00 81.00 110 PHE A N 1
ATOM 864 C CA . PHE A 1 110 ? 13.525 -1.101 -11.160 1.00 81.00 110 PHE A CA 1
ATOM 865 C C . PHE A 1 110 ? 15.032 -1.016 -11.468 1.00 81.00 110 PHE A C 1
ATOM 867 O O . PHE A 1 110 ? 15.476 -0.960 -12.618 1.00 81.00 110 PHE A O 1
ATOM 874 N N . LYS A 1 111 ? 15.844 -0.975 -10.411 1.00 82.00 111 LYS A N 1
ATOM 875 C CA . LYS A 1 111 ? 17.298 -0.853 -10.493 1.00 82.00 111 LYS A CA 1
ATOM 876 C C . LYS A 1 111 ? 17.940 -2.231 -10.485 1.00 82.00 111 LYS A C 1
ATOM 878 O O . LYS A 1 111 ? 18.209 -2.809 -9.435 1.00 82.00 111 LYS A O 1
ATOM 883 N N . ALA A 1 112 ? 18.223 -2.748 -11.670 1.00 86.06 112 ALA A N 1
ATOM 884 C CA . ALA A 1 112 ? 18.980 -3.981 -11.827 1.00 86.06 112 ALA A CA 1
ATOM 885 C C . ALA A 1 112 ? 20.425 -3.714 -12.275 1.00 86.06 112 ALA A C 1
ATOM 887 O O . ALA A 1 112 ? 20.754 -2.644 -12.786 1.00 86.06 112 ALA A O 1
ATOM 888 N N . SER A 1 113 ? 21.310 -4.696 -12.072 1.00 90.19 113 SER A N 1
ATOM 889 C CA . SER A 1 113 ? 22.711 -4.599 -12.498 1.00 90.19 113 SER A CA 1
ATOM 890 C C . SER A 1 113 ? 22.819 -4.359 -14.006 1.00 90.19 113 SER A C 1
ATOM 892 O O . SER A 1 113 ? 22.025 -4.913 -14.777 1.00 90.19 113 SER A O 1
ATOM 894 N N . SER A 1 114 ? 23.865 -3.658 -14.452 1.00 87.38 114 SER A N 1
ATOM 895 C CA . SER A 1 114 ? 24.230 -3.655 -15.871 1.00 87.38 114 SER A CA 1
ATOM 896 C C . SER A 1 114 ? 24.361 -5.105 -16.368 1.00 87.38 114 SER A C 1
ATOM 898 O O . SER A 1 114 ? 24.982 -5.960 -15.731 1.00 87.38 114 SER A O 1
ATOM 900 N N . GLY A 1 115 ? 23.671 -5.435 -17.461 1.00 91.88 115 GLY A N 1
ATOM 901 C CA . GLY A 1 115 ? 23.656 -6.798 -17.998 1.00 91.88 115 GLY A CA 1
ATOM 902 C C . GLY A 1 115 ? 22.593 -7.754 -17.428 1.00 91.88 115 GLY A C 1
ATOM 903 O O . GLY A 1 115 ? 22.572 -8.917 -17.841 1.00 91.88 115 GLY A O 1
ATOM 904 N N . TRP A 1 116 ? 21.726 -7.336 -16.492 1.00 95.06 116 TRP A N 1
ATOM 905 C CA . TRP A 1 116 ? 20.706 -8.229 -15.904 1.00 95.06 116 TRP A CA 1
ATOM 906 C C . TRP A 1 116 ? 19.784 -8.826 -16.976 1.00 95.06 116 TRP A C 1
ATOM 908 O O . TRP A 1 116 ? 19.571 -10.036 -17.003 1.00 95.06 116 TRP A O 1
ATOM 918 N N . LEU A 1 117 ? 19.316 -7.992 -17.909 1.00 91.56 117 LEU A N 1
ATOM 919 C CA . LEU A 1 117 ? 18.404 -8.379 -18.977 1.00 91.56 117 LEU A CA 1
ATOM 920 C C . LEU A 1 117 ? 19.069 -9.374 -19.931 1.00 91.56 117 LEU A C 1
ATOM 922 O O . LEU A 1 117 ? 18.451 -10.354 -20.336 1.00 91.56 117 LEU A O 1
ATOM 926 N N . GLN A 1 118 ? 20.343 -9.158 -20.258 1.00 92.88 118 GLN A N 1
ATOM 927 C CA . GLN A 1 118 ? 21.140 -10.051 -21.095 1.00 92.88 118 GLN A CA 1
ATOM 928 C C . GLN A 1 118 ? 21.290 -11.428 -20.432 1.00 92.88 118 GLN A C 1
ATOM 930 O O . GLN A 1 118 ? 21.076 -12.456 -21.077 1.00 92.88 118 GLN A O 1
ATOM 935 N N . LYS A 1 119 ? 21.605 -11.466 -19.130 1.00 94.38 119 LYS A N 1
ATOM 936 C CA . LYS A 1 119 ? 21.716 -12.715 -18.355 1.00 94.38 119 LYS A CA 1
ATOM 937 C C . LYS A 1 119 ? 20.368 -13.425 -18.215 1.00 94.38 119 LYS A C 1
ATOM 939 O O . LYS A 1 119 ? 20.314 -14.644 -18.367 1.00 94.38 119 LYS A O 1
ATOM 944 N N . PHE A 1 120 ? 19.300 -12.674 -17.954 1.00 93.75 120 PHE A N 1
ATOM 945 C CA . PHE A 1 120 ? 17.929 -13.176 -17.873 1.00 93.75 120 PHE A CA 1
ATOM 946 C C . PHE A 1 120 ? 17.515 -13.828 -19.195 1.00 93.75 120 PHE A C 1
ATOM 948 O O . PHE A 1 120 ? 17.170 -15.008 -19.218 1.00 93.75 120 PHE A O 1
ATOM 955 N N . LYS A 1 121 ? 17.677 -13.111 -20.314 1.00 94.12 121 LYS A N 1
ATOM 956 C CA . LYS A 1 121 ? 17.411 -13.629 -21.661 1.00 94.12 121 LYS A CA 1
ATOM 957 C C . LYS A 1 121 ? 18.187 -14.915 -21.946 1.00 94.12 121 LYS A C 1
ATOM 959 O O . LYS A 1 121 ? 17.591 -15.901 -22.367 1.00 94.12 121 LYS A O 1
ATOM 964 N N . LYS A 1 122 ? 19.492 -14.937 -21.646 1.00 94.00 122 LYS A N 1
ATOM 965 C CA . LYS A 1 122 ? 20.349 -16.121 -21.829 1.00 94.00 122 LYS A CA 1
ATOM 966 C C . LYS A 1 122 ? 19.874 -17.323 -21.004 1.00 94.00 122 LYS A C 1
ATOM 968 O O . LYS A 1 122 ? 19.840 -18.428 -21.530 1.00 94.00 122 LYS A O 1
ATOM 973 N N . ARG A 1 123 ? 19.508 -17.119 -19.733 1.00 95.94 123 ARG A N 1
ATOM 974 C CA . ARG A 1 123 ? 19.063 -18.195 -18.827 1.00 95.94 123 ARG A CA 1
ATOM 975 C C . ARG A 1 123 ? 17.745 -18.826 -19.272 1.00 95.94 123 ARG A C 1
ATOM 977 O O . ARG A 1 123 ? 17.600 -20.036 -19.161 1.00 95.94 123 ARG A O 1
ATOM 984 N N . PHE A 1 124 ? 16.815 -18.016 -19.769 1.00 96.50 124 PHE A N 1
ATOM 985 C CA . PHE A 1 124 ? 15.483 -18.468 -20.183 1.00 96.50 124 PHE A CA 1
ATOM 986 C C . PHE A 1 124 ? 15.358 -18.698 -21.698 1.00 96.50 124 PHE A C 1
ATOM 988 O O . PHE A 1 124 ? 14.255 -18.898 -22.195 1.00 96.50 124 PHE A O 1
ATOM 995 N N . GLY A 1 125 ? 16.465 -18.652 -22.451 1.00 93.62 125 GLY A N 1
ATOM 996 C CA . GLY A 1 125 ? 16.459 -18.862 -23.904 1.00 93.62 125 GLY A CA 1
ATOM 997 C C . GLY A 1 125 ? 15.677 -17.807 -24.699 1.00 93.62 125 GLY A C 1
ATOM 998 O O . GLY A 1 125 ? 15.292 -18.059 -25.840 1.00 93.62 125 GLY A O 1
ATOM 999 N N . ILE A 1 126 ? 15.434 -16.625 -24.123 1.00 93.06 126 ILE A N 1
ATOM 1000 C CA . ILE A 1 126 ? 14.677 -15.545 -24.762 1.00 93.06 126 ILE A CA 1
ATOM 1001 C C . ILE 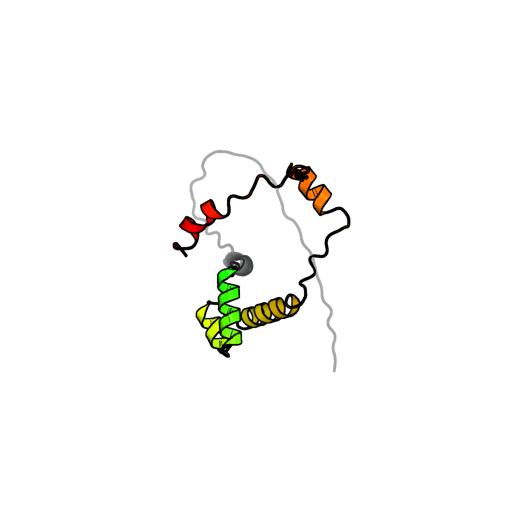A 1 126 ? 15.573 -14.887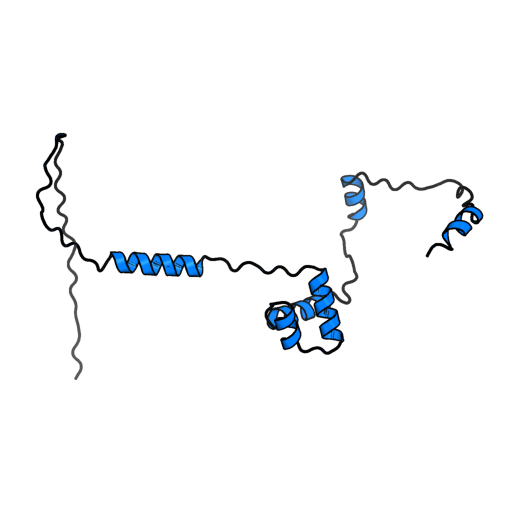 -25.811 1.00 93.06 126 ILE A C 1
ATOM 1003 O O . ILE A 1 126 ? 16.556 -14.215 -25.485 1.00 93.06 126 ILE A O 1
ATOM 1007 N N . ARG A 1 127 ? 15.226 -15.063 -27.085 1.00 87.31 127 ARG A N 1
ATOM 1008 C CA . ARG A 1 127 ? 15.952 -14.458 -28.204 1.00 87.31 127 ARG A CA 1
ATOM 1009 C C . ARG A 1 127 ? 15.372 -13.083 -28.520 1.00 87.31 127 ARG A C 1
ATOM 1011 O O . ARG A 1 127 ? 14.169 -12.942 -28.699 1.00 87.31 127 ARG A O 1
ATOM 1018 N N . GLN A 1 128 ? 16.235 -12.075 -28.619 1.00 75.88 128 GLN A N 1
ATOM 1019 C CA . GLN A 1 128 ? 15.874 -10.799 -29.230 1.00 75.88 128 GLN A CA 1
ATOM 1020 C C . GLN A 1 128 ? 16.005 -10.971 -30.743 1.00 75.88 128 GLN A C 1
ATOM 1022 O O . GLN A 1 128 ? 17.110 -10.911 -31.275 1.00 75.88 128 GLN A O 1
ATOM 1027 N N . LEU A 1 129 ? 14.893 -11.261 -31.417 1.00 78.56 129 LEU A N 1
ATOM 1028 C CA . LEU A 1 129 ? 14.849 -11.236 -32.874 1.00 78.56 129 LEU A CA 1
ATOM 1029 C C . LEU A 1 129 ? 14.815 -9.768 -33.297 1.00 78.56 129 LEU A C 1
ATOM 1031 O O . LEU A 1 129 ? 13.824 -9.077 -33.075 1.00 78.56 129 LEU A O 1
ATOM 1035 N N . THR A 1 130 ? 15.917 -9.273 -33.853 1.00 67.81 130 THR A N 1
ATOM 1036 C CA . THR A 1 130 ? 15.895 -8.007 -34.582 1.00 67.81 130 THR A CA 1
ATOM 1037 C C . THR A 1 130 ? 15.119 -8.282 -35.863 1.00 67.81 130 THR A C 1
ATOM 1039 O O . THR A 1 130 ? 15.609 -9.003 -36.730 1.00 67.81 130 THR A O 1
ATOM 1042 N N . VAL A 1 131 ? 13.883 -7.790 -35.962 1.00 69.69 131 VAL A N 1
ATOM 1043 C CA . VAL A 1 131 ? 13.140 -7.818 -37.228 1.00 69.69 131 VAL A CA 1
ATOM 1044 C C . VAL A 1 131 ? 13.790 -6.772 -38.131 1.00 69.69 131 VAL A C 1
ATOM 1046 O O . VAL A 1 131 ? 13.388 -5.615 -38.169 1.00 69.69 131 VAL A O 1
ATOM 1049 N N . SER A 1 132 ? 14.890 -7.165 -38.767 1.00 61.34 132 SER A N 1
ATOM 1050 C CA . SER A 1 132 ? 15.581 -6.393 -39.794 1.00 61.34 132 SER A CA 1
ATOM 1051 C C . SER A 1 132 ? 15.050 -6.862 -41.142 1.00 61.34 132 SER A C 1
ATOM 1053 O O . SER A 1 132 ? 15.590 -7.781 -41.751 1.00 61.34 132 SER A O 1
ATOM 1055 N N . GLY A 1 133 ? 13.934 -6.289 -41.558 1.00 59.38 133 GLY A N 1
ATOM 1056 C CA . GLY A 1 133 ? 13.225 -6.630 -42.783 1.00 59.38 133 GLY A CA 1
ATOM 1057 C C . GLY A 1 133 ? 11.919 -5.861 -42.770 1.00 59.38 133 GLY A C 1
ATOM 1058 O O . GLY A 1 133 ? 11.394 -5.612 -41.687 1.00 59.38 133 GLY A O 1
ATOM 1059 N N . GLU A 1 134 ? 11.480 -5.411 -43.941 1.00 63.56 134 GLU A N 1
ATOM 1060 C CA . GLU A 1 134 ? 10.251 -4.648 -44.165 1.00 63.56 134 GLU A CA 1
ATOM 1061 C C . GLU A 1 134 ? 9.169 -5.033 -43.148 1.00 63.56 134 GLU A C 1
ATOM 1063 O O . GLU A 1 134 ? 8.921 -6.223 -42.940 1.00 63.56 134 GLU A O 1
ATOM 1068 N N . LEU A 1 135 ? 8.558 -4.036 -42.486 1.00 62.66 135 LEU A N 1
ATOM 1069 C CA . LEU A 1 135 ? 7.286 -4.230 -41.790 1.00 62.66 135 LEU A CA 1
ATOM 1070 C C . LEU A 1 135 ? 6.395 -4.945 -42.801 1.00 62.66 135 LEU A C 1
ATOM 1072 O O . LEU A 1 135 ? 5.944 -4.298 -43.745 1.00 62.66 135 LEU A O 1
ATOM 1076 N N . LEU A 1 136 ? 6.225 -6.266 -42.665 1.00 59.75 136 LEU A N 1
ATOM 1077 C CA . LEU A 1 136 ? 5.262 -7.018 -43.457 1.00 59.75 136 LEU A CA 1
ATOM 1078 C C . LEU A 1 136 ? 3.987 -6.218 -43.320 1.00 59.75 136 LEU A C 1
ATOM 1080 O O . LEU A 1 136 ? 3.526 -6.071 -42.190 1.00 59.75 136 LEU A O 1
ATOM 1084 N N . SER A 1 137 ? 3.571 -5.601 -44.431 1.00 65.25 137 SER A N 1
ATOM 1085 C CA . SER A 1 137 ? 2.481 -4.639 -44.525 1.00 65.25 137 SER A CA 1
ATOM 1086 C C . SER A 1 137 ? 1.421 -5.024 -43.507 1.00 65.25 137 SER A C 1
ATOM 1088 O O . SER A 1 137 ? 0.718 -6.016 -43.692 1.00 65.25 137 SER A O 1
ATOM 1090 N N . SER A 1 138 ? 1.414 -4.337 -42.361 1.00 63.34 138 SER A N 1
ATOM 1091 C CA . SER A 1 138 ? 0.407 -4.592 -41.346 1.00 63.34 138 SER A CA 1
ATOM 1092 C C . SER A 1 138 ? -0.895 -4.223 -42.026 1.00 63.34 138 SER A C 1
ATOM 1094 O O . SER A 1 138 ? -1.128 -3.039 -42.268 1.00 63.34 138 SER A O 1
ATOM 1096 N N . ASP A 1 139 ? -1.687 -5.218 -42.422 1.00 72.00 139 ASP A N 1
ATOM 1097 C CA . ASP A 1 139 ? -2.971 -4.975 -43.059 1.00 72.00 139 ASP A CA 1
ATOM 1098 C C . ASP A 1 139 ? -3.888 -4.354 -42.009 1.00 72.00 139 ASP A C 1
ATOM 1100 O O . ASP A 1 139 ? -4.527 -5.035 -41.207 1.00 72.00 139 ASP A O 1
ATOM 1104 N N . PHE A 1 140 ? -3.894 -3.024 -41.970 1.00 76.81 140 PHE A N 1
ATOM 1105 C CA . PHE A 1 140 ? -4.727 -2.251 -41.062 1.00 76.81 140 PHE A CA 1
ATOM 1106 C C . PHE A 1 140 ? -6.214 -2.580 -41.257 1.00 76.81 140 PHE A C 1
ATOM 1108 O O . PHE A 1 140 ? -6.976 -2.467 -40.296 1.00 76.81 140 PHE A O 1
ATOM 1115 N N . SER A 1 141 ? -6.612 -3.061 -42.441 1.00 78.56 141 SER A N 1
ATOM 1116 C CA . SER A 1 141 ? -7.982 -3.501 -42.732 1.00 78.56 141 SER A CA 1
ATOM 1117 C C . SER A 1 141 ? -8.364 -4.736 -41.914 1.00 78.56 141 SER A C 1
ATOM 1119 O O . SER A 1 141 ? -9.501 -4.854 -41.465 1.00 78.56 141 SER A O 1
ATOM 1121 N N . ALA A 1 142 ? -7.406 -5.625 -41.623 1.00 76.69 142 ALA A N 1
ATOM 1122 C CA . ALA A 1 142 ? -7.628 -6.802 -40.783 1.00 76.69 142 ALA A CA 1
ATOM 1123 C C . ALA A 1 142 ? -7.837 -6.456 -39.295 1.00 76.69 142 ALA A C 1
ATOM 1125 O O . ALA A 1 142 ? -8.275 -7.308 -38.523 1.00 76.69 142 ALA A O 1
ATOM 1126 N N . VAL A 1 143 ? -7.549 -5.214 -38.878 1.00 77.75 143 VAL A N 1
ATOM 1127 C CA . VAL A 1 143 ? -7.751 -4.742 -37.496 1.00 77.75 143 VAL A CA 1
ATOM 1128 C C . VAL A 1 143 ? -9.192 -4.278 -37.257 1.00 77.75 143 VAL A C 1
ATOM 1130 O O . VAL A 1 143 ? -9.683 -4.372 -36.133 1.00 77.75 143 VAL A O 1
ATOM 1133 N N . GLU A 1 144 ? -9.892 -3.795 -38.286 1.00 79.06 144 GLU A N 1
ATOM 1134 C CA . GLU A 1 144 ? -11.262 -3.272 -38.165 1.00 79.06 144 GLU A CA 1
ATOM 1135 C C . GLU A 1 144 ? -12.277 -4.233 -37.520 1.00 79.06 144 GLU A C 1
ATOM 1137 O O . GLU A 1 144 ? -12.928 -3.808 -36.562 1.00 79.06 144 GLU A O 1
ATOM 1142 N N . PRO A 1 145 ? -12.371 -5.526 -37.900 1.00 83.25 145 PRO A N 1
ATOM 1143 C CA . PRO A 1 145 ? -13.356 -6.440 -37.310 1.00 83.25 145 PRO A CA 1
ATOM 1144 C C . PRO A 1 145 ? -13.138 -6.731 -35.815 1.00 83.25 145 PRO A C 1
ATOM 1146 O O . PRO A 1 145 ? -14.010 -7.307 -35.166 1.00 83.25 145 PRO A O 1
ATOM 1149 N N . PHE A 1 146 ? -11.994 -6.341 -35.242 1.00 75.94 146 PHE A N 1
ATOM 1150 C CA . PHE A 1 146 ? -11.689 -6.534 -33.821 1.00 75.94 146 PHE A CA 1
ATOM 1151 C C . PHE A 1 146 ? -11.948 -5.290 -32.963 1.00 75.94 146 PHE A C 1
ATOM 1153 O O . PHE A 1 146 ? -11.934 -5.396 -31.737 1.00 75.94 146 PHE A O 1
ATOM 1160 N N . LYS A 1 147 ? -12.208 -4.124 -33.569 1.00 75.56 147 LYS A N 1
ATOM 1161 C CA . LYS A 1 147 ? -12.484 -2.879 -32.829 1.00 75.56 147 LYS A CA 1
ATOM 1162 C C . LYS A 1 147 ? -13.896 -2.830 -32.245 1.00 75.56 147 LYS A C 1
ATOM 1164 O O . LYS A 1 147 ? -14.106 -2.156 -31.248 1.00 75.56 147 LYS A O 1
ATOM 1169 N N . GLU A 1 148 ? -14.841 -3.562 -32.827 1.00 68.88 148 GLU A N 1
ATOM 1170 C CA . GLU A 1 148 ? -16.250 -3.556 -32.404 1.00 68.88 148 GLU A CA 1
ATOM 1171 C C . GLU A 1 148 ? -16.557 -4.533 -31.257 1.00 68.88 148 GLU A C 1
ATOM 1173 O O . GLU A 1 148 ? -17.700 -4.635 -30.818 1.00 68.88 148 GLU A O 1
ATOM 1178 N N . LYS A 1 149 ? -15.552 -5.272 -30.765 1.00 61.94 149 LYS A N 1
ATOM 1179 C CA . LYS A 1 149 ? -15.733 -6.315 -29.741 1.00 61.94 149 LYS A CA 1
ATOM 1180 C C . LYS A 1 149 ? -15.101 -5.990 -28.382 1.00 61.94 149 LYS A C 1
ATOM 1182 O O . LYS A 1 149 ? -14.827 -6.910 -27.611 1.00 61.94 149 LYS A O 1
ATOM 1187 N N . LEU A 1 150 ? -14.877 -4.710 -28.092 1.00 48.91 150 LEU A N 1
ATOM 1188 C CA . LEU A 1 150 ? -14.484 -4.218 -26.767 1.00 48.91 150 LEU A CA 1
ATOM 1189 C C . LEU A 1 150 ? -15.586 -3.352 -26.162 1.00 48.91 150 LEU A C 1
ATOM 1191 O O . LEU A 1 150 ? -16.099 -2.475 -26.887 1.00 48.91 150 LEU A O 1
#

Sequence (150 aa):
MLKVVPGKSVSLEELQPSSSVNDDEIVVSEHENVVSEQEDMYINIHTYKYFIIMSKRKHNTLNLEEKVKILKLIESGESFANIASKYGVGKSTVGDIKKEQDKNIGKDDFKASSGWLQKFKKRFGIRQLTVSGELLSSDFSAVEPFKEKL